Protein AF-V5FUT5-F1 (afdb_monomer)

Secondary structure (DSSP, 8-state):
-EEEEE-SS-EEEEEPPPP--PPPHHHHHTEEEEEEET--HHHIIIIIHHHHHHHHHHHTTS-GGGEEEEEEEE-TTSSS-EEEEEEEEB-SS-SS--B--HHHHHHHHHHTHHHHHHHH--EEP-

Foldseek 3Di:
DKDWDDPPPDIDIDDDDDDDDDDDPQFVQQKDKWKWFQDDPVVCVPPLVVLLLVLLCVLDVADSVQKDWDDWDFDPVDPTGIIIIMIWGFDPVDPDRHTHHNVVSVVSCVVCQVSSCVRRVTHTDD

Solvent-accessible surface area (backbone atoms only — not comparable to full-atom values): 7373 Å² total; per-residue (Å²): 89,83,46,74,51,65,86,87,86,53,77,49,77,46,82,48,84,86,86,86,80,89,84,49,70,69,50,64,70,20,31,47,74,47,42,28,52,81,36,51,71,66,57,39,69,55,73,34,45,60,34,41,42,53,31,48,30,71,67,43,95,34,62,56,90,38,53,46,75,82,44,79,44,73,46,83,92,48,97,56,51,30,26,38,39,30,34,28,39,45,47,76,93,47,98,57,101,44,58,44,49,38,68,60,53,51,51,44,50,63,77,39,43,69,57,35,26,70,55,28,73,44,46,73,60,134

Nearest PDB structures (foldseek):
  8tdk-assembly1_A  TM=4.596E-01  e=2.014E+00  Arabidopsis thaliana
  3bgu-assembly1_A  TM=3.487E-01  e=1.680E+00  Thermobifida fusca YX
  8tdj-assembly1_B  TM=4.318E-01  e=4.158E+00  Arabidopsis thaliana
  4v4r-assembly1_AY  TM=3.491E-01  e=1.489E+00  Thermus thermophilus HB8
  7n5d-assembly1_B  TM=4.160E-01  e=5.295E+00  Dionaea muscipula

Structure (mmCIF, N/CA/C/O backbone):
data_AF-V5FUT5-F1
#
_entry.id   AF-V5FUT5-F1
#
loop_
_atom_site.group_PDB
_atom_site.id
_atom_site.type_symbol
_atom_site.label_atom_id
_atom_site.label_alt_id
_atom_site.label_comp_id
_atom_site.label_asym_id
_atom_site.label_entity_id
_atom_site.label_seq_id
_atom_site.pdbx_PDB_ins_code
_atom_site.Cartn_x
_atom_site.Cartn_y
_atom_site.Cartn_z
_atom_site.occupancy
_atom_site.B_iso_or_equiv
_atom_site.auth_seq_id
_atom_site.auth_comp_id
_atom_site.auth_asym_id
_atom_site.auth_atom_id
_atom_site.pdbx_PDB_model_num
ATOM 1 N N . MET A 1 1 ? -1.191 -17.241 13.583 1.00 83.25 1 MET A N 1
ATOM 2 C CA . MET A 1 1 ? -1.340 -16.852 15.003 1.00 83.25 1 MET A CA 1
ATOM 3 C C . MET A 1 1 ? -2.829 -16.869 15.308 1.00 83.25 1 MET A C 1
ATOM 5 O O . MET A 1 1 ? -3.571 -16.310 14.516 1.00 83.25 1 MET A O 1
ATOM 9 N N . GLU A 1 2 ? -3.284 -17.582 16.337 1.00 89.38 2 GLU A N 1
ATOM 10 C CA . GLU A 1 2 ? -4.711 -17.609 16.708 1.00 89.38 2 GLU A CA 1
ATOM 11 C C . GLU A 1 2 ? -4.995 -16.434 17.647 1.00 89.38 2 GLU A C 1
ATOM 13 O O . GLU A 1 2 ? -4.267 -16.234 18.618 1.00 89.38 2 GLU A O 1
ATOM 18 N N . VAL A 1 3 ? -6.008 -15.635 17.324 1.00 90.25 3 VAL A N 1
ATOM 19 C CA . VAL A 1 3 ? -6.496 -14.540 18.165 1.00 90.25 3 VAL A CA 1
ATOM 20 C C . VAL A 1 3 ? -7.899 -14.921 18.607 1.00 90.25 3 VAL A C 1
ATOM 22 O O . VAL A 1 3 ? -8.719 -15.288 17.766 1.00 90.25 3 VAL A O 1
ATOM 25 N N . SER A 1 4 ? -8.183 -14.848 19.905 1.00 91.44 4 SER A N 1
ATOM 26 C CA . SER A 1 4 ? -9.520 -15.100 20.429 1.00 91.44 4 SER A CA 1
ATOM 27 C C . SER A 1 4 ? -10.045 -13.912 21.221 1.00 91.44 4 SER A C 1
ATOM 29 O O . SER A 1 4 ? -9.293 -13.182 21.869 1.00 91.44 4 SER A O 1
ATOM 31 N N . VAL A 1 5 ? -11.349 -13.685 21.102 1.00 92.31 5 VAL A N 1
ATOM 32 C CA . VAL A 1 5 ? -12.086 -12.652 21.829 1.00 92.31 5 VAL A CA 1
ATOM 33 C C . VAL A 1 5 ? -13.200 -13.348 22.597 1.00 92.31 5 VAL A C 1
ATOM 35 O O . VAL A 1 5 ? -13.934 -14.151 22.021 1.00 92.31 5 VAL A O 1
ATOM 38 N N . SER A 1 6 ? -13.326 -13.044 23.888 1.00 92.88 6 SER A N 1
ATOM 39 C CA . SER A 1 6 ? -14.381 -13.581 24.745 1.00 92.88 6 SER A CA 1
ATOM 40 C C . SER A 1 6 ? -15.095 -12.472 25.508 1.00 92.88 6 SER A C 1
ATOM 42 O O . SER A 1 6 ? -14.467 -11.511 25.950 1.00 92.88 6 SER A O 1
ATOM 44 N N . ASP A 1 7 ? -16.407 -12.626 25.672 1.00 93.00 7 ASP A N 1
ATOM 45 C CA . ASP A 1 7 ? -17.257 -11.801 26.540 1.00 93.00 7 ASP A CA 1
ATOM 46 C C . ASP A 1 7 ? -17.503 -12.455 27.919 1.00 93.00 7 ASP A C 1
ATOM 48 O O . ASP A 1 7 ? -18.287 -11.948 28.719 1.00 93.00 7 ASP A O 1
ATOM 52 N N . GLY A 1 8 ? -16.836 -13.582 28.202 1.00 90.44 8 GLY A N 1
ATOM 53 C CA . GLY A 1 8 ? -16.979 -14.376 29.424 1.00 90.44 8 GLY A CA 1
ATOM 54 C C . GLY A 1 8 ? -17.963 -15.550 29.323 1.00 90.44 8 GLY A C 1
ATOM 55 O O . GLY A 1 8 ? -17.883 -16.455 30.152 1.00 90.44 8 GLY A O 1
ATOM 56 N N . GLY A 1 9 ? -18.846 -15.582 28.317 1.00 93.19 9 GLY A N 1
ATOM 57 C CA . GLY A 1 9 ? -19.748 -16.715 28.047 1.00 93.19 9 GLY A CA 1
ATOM 58 C C . GLY A 1 9 ? -19.522 -17.368 26.682 1.00 93.19 9 GLY A C 1
ATOM 59 O O . GLY A 1 9 ? -19.701 -18.575 26.532 1.00 93.19 9 GLY A O 1
ATOM 60 N N . ASN A 1 10 ? -19.086 -16.580 25.703 1.00 92.38 10 ASN A N 1
ATOM 61 C CA . ASN A 1 10 ? -18.787 -16.998 24.342 1.00 92.38 10 ASN A CA 1
ATOM 62 C C . ASN A 1 10 ? -17.325 -16.677 24.015 1.00 92.38 10 ASN A C 1
ATOM 64 O O . ASN A 1 10 ? -16.758 -15.701 24.512 1.00 92.38 10 ASN A O 1
ATOM 68 N N . GLU A 1 11 ? -16.707 -17.489 23.160 1.00 93.75 11 GLU A N 1
ATOM 69 C CA . GLU A 1 11 ? -15.366 -17.249 22.625 1.00 93.75 11 GLU A CA 1
ATOM 70 C C . GLU A 1 11 ? -15.410 -17.354 21.098 1.00 93.75 11 GLU A C 1
ATOM 72 O O . GLU A 1 11 ? -15.889 -18.345 20.544 1.00 93.75 11 GLU A O 1
ATOM 77 N N . VAL A 1 12 ? -14.902 -16.329 20.414 1.00 93.56 12 VAL A N 1
ATOM 78 C CA . VAL A 1 12 ? -14.750 -16.308 18.957 1.00 93.56 12 VAL A CA 1
ATOM 79 C C . VAL A 1 12 ? -13.268 -16.291 18.627 1.00 93.56 12 VAL A C 1
ATOM 81 O O . VAL A 1 12 ? -12.519 -15.457 19.135 1.00 93.56 12 VAL A O 1
ATOM 84 N N . LYS A 1 13 ? -12.850 -17.211 17.758 1.00 92.50 13 LYS A N 1
ATOM 85 C CA . LYS A 1 13 ? -11.460 -17.376 17.327 1.00 92.50 13 LYS A CA 1
ATOM 86 C C . LYS A 1 13 ? -11.289 -16.934 15.879 1.00 92.50 13 LYS A C 1
ATOM 88 O O . LYS A 1 13 ? -12.143 -17.204 15.037 1.00 92.50 13 LYS A O 1
ATOM 93 N N . ALA A 1 14 ? -10.164 -16.297 15.586 1.00 88.56 14 ALA A N 1
ATOM 94 C CA . ALA A 1 14 ? -9.758 -15.895 14.249 1.00 88.56 14 ALA A CA 1
ATOM 95 C C . ALA A 1 14 ? -8.286 -16.249 14.011 1.00 88.56 14 ALA A C 1
ATOM 97 O O . ALA A 1 14 ? -7.450 -16.199 14.916 1.00 88.56 14 ALA A O 1
ATOM 98 N N . ILE A 1 15 ? -7.953 -16.594 12.768 1.00 89.12 15 ILE A N 1
ATOM 99 C CA . ILE A 1 15 ? -6.569 -16.836 12.362 1.00 89.12 15 ILE A CA 1
ATOM 100 C C . ILE A 1 15 ? -5.994 -15.527 11.824 1.00 89.12 15 ILE A C 1
ATOM 102 O O . ILE A 1 15 ? -6.468 -14.989 10.827 1.00 89.12 15 ILE A O 1
ATOM 106 N N . MET A 1 16 ? -4.939 -15.039 12.469 1.00 83.69 16 MET A N 1
ATOM 107 C CA . MET A 1 16 ? -4.133 -13.916 12.008 1.00 83.69 16 MET A CA 1
ATOM 108 C C . MET A 1 16 ? -2.921 -14.425 11.222 1.00 83.69 16 MET A C 1
ATOM 110 O O . MET A 1 16 ? -2.117 -15.228 11.724 1.00 83.69 16 MET A O 1
ATOM 114 N N . GLN A 1 17 ? -2.768 -13.908 10.005 1.00 84.12 17 GLN A N 1
ATOM 115 C CA . GLN A 1 17 ? -1.573 -14.061 9.186 1.00 84.12 17 GLN A CA 1
ATOM 116 C C . GLN A 1 17 ? -0.720 -12.796 9.304 1.00 84.12 17 GLN A C 1
ATOM 118 O O . GLN A 1 17 ? -1.193 -11.697 9.030 1.00 84.12 17 GLN A O 1
ATOM 123 N N . LEU A 1 18 ? 0.536 -12.956 9.724 1.00 83.12 18 LEU A N 1
ATOM 124 C CA . LEU A 1 18 ? 1.508 -11.869 9.764 1.00 83.12 18 LEU A CA 1
ATOM 125 C C . LEU A 1 18 ? 2.408 -11.969 8.533 1.00 83.12 18 LEU A C 1
ATOM 127 O O . LEU A 1 18 ? 3.134 -12.950 8.380 1.00 83.12 18 LEU A O 1
ATOM 131 N N . SER A 1 19 ? 2.373 -10.949 7.681 1.00 80.69 19 SER A N 1
ATOM 132 C CA . SER A 1 19 ? 3.273 -10.821 6.535 1.00 80.69 19 SER A CA 1
ATOM 133 C C . SER A 1 19 ? 4.373 -9.824 6.879 1.00 80.69 19 SER A C 1
ATOM 135 O O . SER A 1 19 ? 4.089 -8.656 7.128 1.00 80.69 19 SER A O 1
ATOM 137 N N . VAL A 1 20 ? 5.627 -10.280 6.898 1.00 85.44 20 VAL A N 1
ATOM 138 C CA . VAL A 1 20 ? 6.800 -9.430 7.145 1.00 85.44 20 VAL A CA 1
ATOM 139 C C . VAL A 1 20 ? 7.610 -9.340 5.860 1.00 85.44 20 VAL A C 1
ATOM 141 O O . VAL A 1 20 ? 7.947 -10.361 5.263 1.00 85.44 20 VAL A O 1
ATOM 144 N N . ARG A 1 21 ? 7.930 -8.118 5.434 1.00 83.69 21 ARG A N 1
ATOM 145 C CA . ARG A 1 21 ? 8.784 -7.856 4.274 1.00 83.69 21 ARG A CA 1
ATOM 146 C C . ARG A 1 21 ? 9.819 -6.802 4.642 1.00 83.69 21 ARG A C 1
ATOM 148 O O . ARG A 1 21 ? 9.492 -5.818 5.299 1.00 83.69 21 ARG A O 1
ATOM 155 N N . LEU A 1 22 ? 11.058 -7.015 4.207 1.00 88.44 22 LEU A N 1
ATOM 156 C CA . LEU A 1 22 ? 12.107 -6.010 4.319 1.00 88.44 22 LEU A CA 1
ATOM 157 C C . LEU A 1 22 ? 11.800 -4.856 3.358 1.00 88.44 22 LEU A C 1
ATOM 159 O O . LEU A 1 22 ? 11.593 -5.079 2.165 1.00 88.44 22 LEU A O 1
ATOM 163 N N . ILE A 1 23 ? 11.782 -3.635 3.884 1.00 88.75 23 ILE A N 1
ATOM 164 C CA . ILE A 1 23 ? 11.671 -2.422 3.078 1.00 88.75 23 ILE A CA 1
ATOM 165 C C . ILE A 1 23 ? 13.081 -2.021 2.641 1.00 88.75 23 ILE A C 1
ATOM 167 O O . ILE A 1 23 ? 13.942 -1.765 3.476 1.00 88.75 23 ILE A O 1
ATOM 171 N N . THR A 1 24 ? 13.320 -2.018 1.332 1.00 90.75 24 THR A N 1
ATOM 172 C CA . THR A 1 24 ? 14.610 -1.658 0.723 1.00 90.75 24 THR A CA 1
ATOM 173 C C . THR A 1 24 ? 14.664 -0.171 0.377 1.00 90.75 24 THR A C 1
ATOM 175 O O . THR A 1 24 ? 13.629 0.414 0.057 1.00 90.75 24 THR A O 1
ATOM 178 N N . ASP A 1 25 ? 15.857 0.417 0.300 1.00 91.06 25 ASP A N 1
ATOM 179 C CA . ASP A 1 25 ? 16.028 1.827 -0.092 1.00 91.06 25 ASP A CA 1
ATOM 18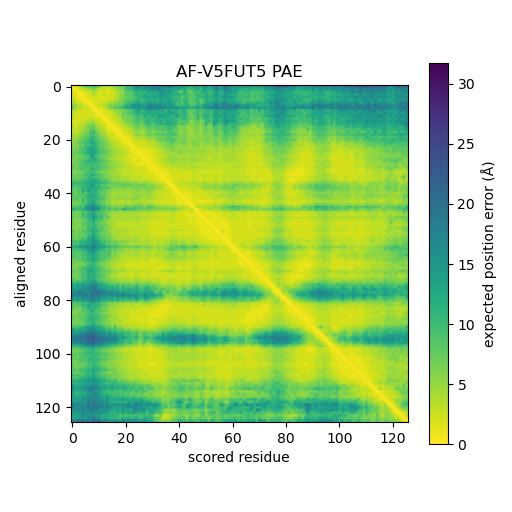0 C C . ASP A 1 25 ? 15.422 2.143 -1.467 1.00 91.06 25 ASP A C 1
ATOM 182 O O . ASP A 1 25 ? 14.778 3.173 -1.642 1.00 91.06 25 ASP A O 1
ATOM 186 N N . G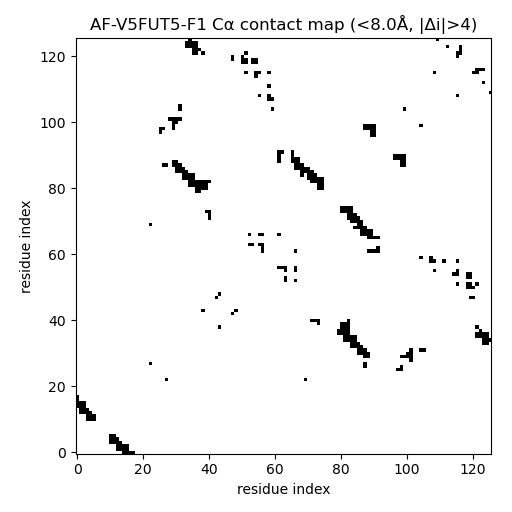LU A 1 26 ? 15.541 1.225 -2.432 1.00 90.62 26 GLU A N 1
ATOM 187 C CA . GLU A 1 26 ? 14.944 1.381 -3.765 1.00 90.62 26 GLU A CA 1
ATOM 188 C C . GLU A 1 26 ? 13.409 1.469 -3.710 1.00 90.62 26 GLU A C 1
ATOM 190 O O . GLU A 1 26 ? 12.798 2.213 -4.474 1.00 90.62 26 GLU A O 1
ATOM 195 N N . MET A 1 27 ? 12.785 0.756 -2.769 1.00 90.88 27 MET A N 1
ATOM 196 C CA . MET A 1 27 ? 11.337 0.788 -2.556 1.00 90.88 27 MET A CA 1
ATOM 197 C C . MET A 1 27 ? 10.906 2.148 -2.001 1.00 90.88 27 MET A C 1
ATOM 199 O O . MET A 1 27 ? 9.926 2.722 -2.472 1.00 90.88 27 MET A O 1
ATOM 203 N N . LEU A 1 28 ? 11.650 2.671 -1.021 1.00 91.62 28 LEU A N 1
ATOM 204 C CA . LEU A 1 28 ? 11.392 3.983 -0.424 1.00 91.62 28 LEU A CA 1
ATOM 205 C C . LEU A 1 28 ? 11.609 5.108 -1.438 1.00 91.62 28 LEU A C 1
ATOM 207 O O . LEU A 1 28 ? 10.789 6.022 -1.525 1.00 91.62 28 LEU A O 1
ATOM 211 N N . P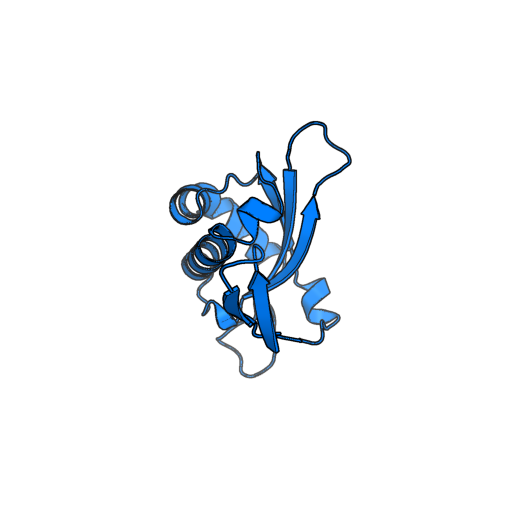HE A 1 29 ? 12.672 5.018 -2.238 1.00 93.12 29 PHE A 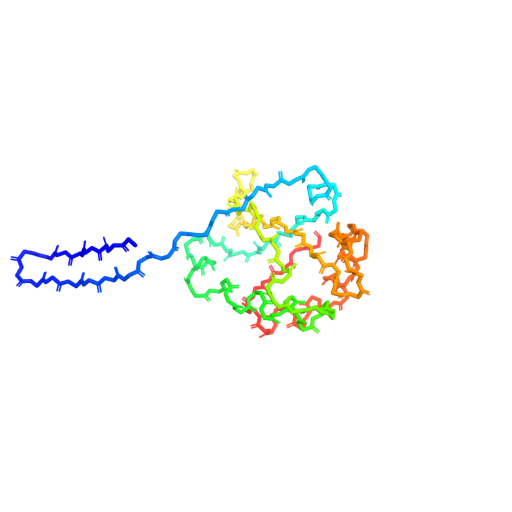N 1
ATOM 212 C CA . PHE A 1 29 ? 12.987 6.005 -3.268 1.00 93.12 29 PHE A CA 1
ATOM 213 C C . PHE A 1 29 ? 11.927 6.052 -4.376 1.00 93.12 29 PHE A C 1
ATOM 215 O O . PHE A 1 29 ? 11.609 7.123 -4.888 1.00 93.12 29 PHE A O 1
ATOM 222 N N . ASN A 1 30 ? 11.341 4.900 -4.710 1.00 93.56 30 ASN A N 1
ATOM 223 C CA . ASN A 1 30 ? 10.307 4.758 -5.733 1.00 93.56 30 ASN A CA 1
ATOM 224 C C . ASN A 1 30 ? 8.884 4.710 -5.153 1.00 93.56 30 ASN A C 1
ATOM 226 O O . ASN A 1 30 ? 8.004 4.014 -5.666 1.00 93.56 30 ASN A O 1
ATOM 230 N N . SER A 1 31 ? 8.656 5.437 -4.060 1.00 94.50 31 SER A N 1
ATOM 231 C CA . SER A 1 31 ? 7.358 5.501 -3.398 1.00 94.50 31 SER A CA 1
ATOM 232 C C . SER A 1 31 ? 6.679 6.855 -3.564 1.00 94.50 31 SER A C 1
ATOM 234 O O . SER A 1 31 ? 7.320 7.874 -3.826 1.00 94.50 31 SER A O 1
ATOM 236 N N . ILE A 1 32 ? 5.359 6.859 -3.394 1.00 94.75 32 ILE A N 1
ATOM 237 C CA . ILE A 1 32 ? 4.560 8.080 -3.295 1.00 94.75 32 ILE A CA 1
ATOM 238 C C . ILE A 1 32 ? 3.670 8.020 -2.061 1.00 94.75 32 ILE A C 1
ATOM 240 O O . ILE A 1 32 ? 3.292 6.939 -1.609 1.00 94.75 32 ILE A O 1
ATOM 244 N N . THR A 1 33 ? 3.297 9.192 -1.553 1.00 93.62 33 THR A N 1
ATOM 245 C CA . THR A 1 33 ? 2.316 9.335 -0.476 1.00 93.62 33 THR A CA 1
ATOM 246 C C . THR A 1 33 ? 1.051 9.959 -1.032 1.00 93.62 33 THR A C 1
ATOM 248 O O . THR A 1 33 ? 1.088 11.037 -1.624 1.00 93.62 33 THR A O 1
ATOM 251 N N . VAL A 1 34 ? -0.075 9.287 -0.823 1.00 92.19 34 VAL A N 1
ATOM 252 C CA . VAL A 1 34 ? -1.398 9.766 -1.216 1.00 92.19 34 VAL A CA 1
ATOM 253 C C . VAL A 1 34 ? -2.166 10.190 0.025 1.00 92.19 34 VAL A C 1
ATOM 255 O O . VAL A 1 34 ? -2.169 9.488 1.036 1.00 92.19 34 VAL A O 1
ATOM 258 N N . ARG A 1 35 ? -2.825 11.346 -0.063 1.00 91.38 35 ARG A N 1
ATOM 259 C CA . ARG A 1 35 ? -3.630 11.915 1.019 1.00 91.38 35 ARG A CA 1
ATOM 260 C C . ARG A 1 35 ? -5.099 11.583 0.789 1.00 91.38 35 ARG A C 1
ATOM 262 O O . ARG A 1 35 ? -5.671 11.970 -0.231 1.00 91.38 35 ARG A O 1
ATOM 269 N N . LEU A 1 36 ? -5.706 10.875 1.729 1.00 89.81 36 LEU A N 1
ATOM 270 C CA . LEU A 1 36 ? -7.094 10.428 1.674 1.00 89.81 36 LEU A CA 1
ATOM 271 C C . LEU A 1 36 ? -7.949 11.329 2.571 1.00 89.81 36 LEU A C 1
ATOM 273 O O . LEU A 1 36 ? -7.667 11.472 3.758 1.00 89.81 36 LEU A O 1
ATOM 277 N N . ASN A 1 37 ? -8.981 11.950 2.009 1.00 88.19 37 ASN A N 1
ATOM 278 C CA . ASN A 1 37 ? -9.873 12.864 2.713 1.00 88.19 37 ASN A CA 1
ATOM 279 C C . ASN A 1 37 ? -10.946 12.117 3.514 1.00 88.19 37 ASN A C 1
ATOM 281 O O . ASN A 1 37 ? -11.468 11.098 3.066 1.00 88.19 37 ASN A O 1
ATOM 285 N N . GLN A 1 38 ? -11.317 12.685 4.663 1.00 85.50 38 GLN A N 1
ATOM 286 C CA . GLN A 1 38 ? -12.327 12.167 5.592 1.00 85.50 38 GLN A CA 1
ATOM 287 C C . GLN A 1 38 ? -12.129 10.691 5.974 1.00 85.50 38 GLN A C 1
ATOM 289 O O . GLN A 1 38 ? -13.097 9.960 6.172 1.00 85.50 38 GLN A O 1
ATOM 294 N N . MET A 1 39 ? -10.874 10.261 6.107 1.00 88.19 39 MET A N 1
ATOM 295 C CA . MET A 1 39 ? -10.514 8.863 6.343 1.00 88.19 39 MET A CA 1
ATOM 296 C C . MET A 1 39 ? -9.831 8.688 7.703 1.00 88.19 39 MET A C 1
ATOM 298 O O . MET A 1 39 ? -9.083 9.565 8.130 1.00 88.19 39 MET A O 1
ATOM 302 N N . THR A 1 40 ? -10.082 7.560 8.376 1.00 86.50 40 THR A N 1
ATOM 303 C CA . THR A 1 40 ? -9.330 7.133 9.572 1.00 86.50 40 THR A CA 1
ATOM 304 C C . THR A 1 40 ? -8.588 5.833 9.295 1.00 86.50 40 THR A C 1
ATOM 306 O O . THR A 1 40 ? -8.980 5.067 8.408 1.00 86.50 40 THR A O 1
ATOM 309 N N . LYS A 1 41 ? -7.533 5.560 10.069 1.00 89.12 41 LYS A N 1
ATOM 310 C CA . LYS A 1 41 ? -6.770 4.305 9.979 1.00 89.12 41 LYS A CA 1
ATOM 311 C C . LYS A 1 41 ? -7.649 3.063 10.082 1.00 89.12 41 LYS A C 1
ATOM 313 O O . LYS A 1 41 ? -7.481 2.138 9.295 1.00 89.12 41 LYS A O 1
ATOM 318 N N . GLU A 1 42 ? -8.584 3.039 11.022 1.00 87.38 42 GLU A N 1
ATOM 319 C CA . GLU A 1 42 ? -9.402 1.859 11.317 1.00 87.38 42 GLU A CA 1
ATOM 320 C C . GLU A 1 42 ? -10.348 1.546 10.155 1.00 87.38 42 GLU A C 1
ATOM 322 O O . GLU A 1 42 ? -10.386 0.410 9.685 1.00 87.38 42 GLU A O 1
ATOM 327 N N . ALA A 1 43 ? -11.047 2.568 9.647 1.00 86.94 43 ALA A N 1
ATOM 328 C CA . ALA A 1 43 ? -11.951 2.431 8.506 1.00 86.94 43 ALA A CA 1
ATOM 329 C C . ALA A 1 43 ? -11.197 2.079 7.215 1.00 86.94 43 ALA A C 1
ATOM 331 O O . ALA A 1 43 ? -11.701 1.326 6.378 1.00 86.94 43 ALA A O 1
ATOM 332 N N . PHE A 1 44 ? -9.977 2.605 7.058 1.00 90.75 44 PHE A N 1
ATOM 333 C CA . PHE A 1 44 ? -9.132 2.274 5.921 1.00 90.75 44 PHE A CA 1
ATOM 334 C C . PHE A 1 44 ? -8.653 0.821 5.975 1.00 90.75 44 PHE A C 1
ATOM 336 O O . PHE A 1 44 ? -8.810 0.091 5.001 1.00 90.75 44 PHE A O 1
ATOM 343 N N . LEU A 1 45 ? -8.099 0.377 7.106 1.00 89.38 45 LEU A N 1
ATOM 344 C CA . LEU A 1 45 ? -7.526 -0.966 7.246 1.00 89.38 45 LEU A CA 1
ATOM 345 C C . LEU A 1 45 ? -8.567 -2.080 7.100 1.00 89.38 45 LEU A C 1
ATOM 347 O O . LEU A 1 45 ? -8.239 -3.149 6.587 1.00 89.38 45 LEU A O 1
ATOM 351 N N . SER A 1 46 ? -9.813 -1.841 7.512 1.00 84.56 46 SER A N 1
ATOM 352 C CA . SER A 1 46 ? -10.911 -2.782 7.306 1.00 84.56 46 SER A CA 1
ATOM 353 C C . SER A 1 46 ? -12.230 -2.026 7.118 1.00 84.56 46 SER A C 1
ATOM 355 O O . SER A 1 46 ? -12.647 -1.330 8.046 1.00 84.56 46 SER A O 1
ATOM 357 N N . PRO A 1 47 ? -12.917 -2.136 5.958 1.00 83.56 47 PRO A N 1
ATOM 358 C CA . PRO A 1 47 ? -12.689 -3.053 4.827 1.00 83.56 47 PRO A CA 1
ATOM 359 C C . PRO A 1 47 ? -11.966 -2.431 3.609 1.00 83.56 47 PRO A C 1
ATOM 361 O O . PRO A 1 47 ? -11.786 -3.104 2.593 1.00 83.56 47 PRO A O 1
ATOM 364 N N . LEU A 1 48 ? -11.600 -1.145 3.657 1.00 89.31 48 LEU A N 1
ATOM 365 C CA . LEU A 1 48 ? -11.272 -0.369 2.449 1.00 89.31 48 LEU A CA 1
ATOM 366 C C . LEU A 1 48 ? -9.907 -0.674 1.826 1.00 89.31 48 LEU A C 1
ATOM 368 O O . LEU A 1 48 ? -9.719 -0.431 0.635 1.00 89.31 48 LEU A O 1
ATOM 372 N N . LEU A 1 49 ? -8.978 -1.242 2.592 1.00 90.25 49 LEU A N 1
ATOM 373 C CA . LEU A 1 49 ? -7.633 -1.582 2.136 1.00 90.25 49 LEU A CA 1
ATOM 374 C C . LEU A 1 49 ? -7.665 -2.483 0.895 1.00 90.25 49 LEU A C 1
ATOM 376 O O . LEU A 1 49 ? -6.923 -2.245 -0.054 1.00 90.25 49 LEU A O 1
ATOM 380 N N . GLY A 1 50 ? -8.552 -3.483 0.882 1.00 89.06 50 GLY A N 1
ATOM 381 C CA . GLY A 1 50 ? -8.719 -4.383 -0.262 1.00 89.06 50 GLY A CA 1
ATOM 382 C C . GLY A 1 50 ? -9.183 -3.635 -1.512 1.00 89.06 50 GLY A C 1
ATOM 383 O O . GLY A 1 50 ? -8.530 -3.707 -2.549 1.00 89.06 50 GLY A O 1
ATOM 384 N N . PHE A 1 51 ? -10.241 -2.828 -1.387 1.00 89.81 51 PHE A N 1
ATOM 385 C CA . PHE A 1 51 ? -10.763 -2.025 -2.497 1.00 89.81 51 PHE A CA 1
ATOM 386 C C . PHE A 1 51 ? -9.759 -0.987 -3.006 1.00 89.81 51 PHE A C 1
ATOM 388 O O . PHE A 1 51 ? -9.717 -0.686 -4.199 1.00 89.81 51 PHE A O 1
ATOM 395 N N . PHE A 1 52 ? -8.934 -0.437 -2.115 1.00 90.75 52 PHE A N 1
ATOM 396 C CA . PHE A 1 52 ? -7.854 0.467 -2.487 1.00 90.75 52 PHE A CA 1
ATOM 397 C C . PHE A 1 52 ? -6.776 -0.250 -3.309 1.00 90.75 52 PHE A C 1
ATOM 399 O O . PHE A 1 52 ? -6.389 0.254 -4.363 1.00 90.75 52 PHE A O 1
ATOM 406 N N . LEU A 1 53 ? -6.343 -1.441 -2.885 1.0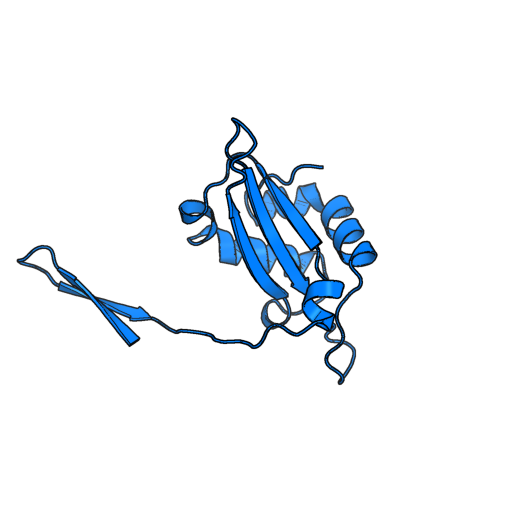0 91.81 53 LEU A N 1
ATOM 407 C CA . LEU A 1 53 ? -5.387 -2.262 -3.636 1.00 91.81 53 LEU A CA 1
ATOM 408 C C . LEU A 1 53 ? -5.939 -2.683 -5.004 1.00 91.81 53 LEU A C 1
ATOM 410 O O . LEU A 1 53 ? -5.233 -2.561 -6.004 1.00 91.81 53 LEU A O 1
ATOM 414 N N . ASP A 1 54 ? -7.200 -3.111 -5.067 1.00 90.19 54 ASP A N 1
ATOM 415 C CA . ASP A 1 54 ? -7.858 -3.478 -6.326 1.00 90.19 54 ASP A CA 1
ATOM 416 C C . ASP A 1 54 ? -7.996 -2.261 -7.260 1.00 90.19 54 ASP A C 1
ATOM 418 O O . ASP A 1 54 ? -7.750 -2.353 -8.465 1.00 90.19 54 ASP A O 1
ATOM 422 N N . GLY A 1 55 ? -8.322 -1.089 -6.704 1.00 89.50 55 GLY A N 1
ATOM 423 C CA . GLY A 1 55 ? -8.360 0.173 -7.439 1.00 89.50 55 GLY A CA 1
ATOM 424 C C . GLY A 1 55 ? -6.994 0.572 -8.002 1.00 89.50 55 GLY A C 1
ATOM 425 O O . GLY A 1 55 ? -6.912 0.984 -9.159 1.00 89.50 55 GLY A O 1
ATOM 426 N N . LEU A 1 56 ? -5.919 0.413 -7.222 1.00 91.38 56 LEU A N 1
ATOM 427 C CA . LEU A 1 56 ? -4.549 0.659 -7.679 1.00 91.38 56 LEU A CA 1
ATOM 428 C C . LEU A 1 56 ? -4.117 -0.328 -8.777 1.00 91.38 56 LEU A C 1
ATOM 430 O O . LEU A 1 56 ? -3.554 0.098 -9.785 1.00 91.38 56 LEU A O 1
ATOM 434 N N . ALA A 1 57 ? -4.430 -1.616 -8.629 1.00 91.31 57 ALA A N 1
ATOM 435 C CA . ALA A 1 57 ? -4.136 -2.643 -9.633 1.00 91.31 57 ALA A CA 1
ATOM 436 C C . ALA A 1 57 ? -4.909 -2.432 -10.952 1.00 91.31 57 ALA A C 1
ATOM 438 O O . ALA A 1 57 ? -4.455 -2.841 -12.018 1.00 91.31 57 ALA A O 1
ATOM 439 N N . ALA A 1 58 ? -6.065 -1.762 -10.907 1.00 88.81 58 ALA A N 1
ATOM 440 C CA . ALA A 1 58 ? -6.814 -1.399 -12.109 1.00 88.81 58 ALA A CA 1
ATOM 441 C C . ALA A 1 58 ? -6.190 -0.218 -12.879 1.00 88.81 58 ALA A C 1
ATOM 443 O O . ALA A 1 58 ? -6.332 -0.139 -14.099 1.00 88.81 58 ALA A O 1
ATOM 444 N N . ILE A 1 59 ? -5.520 0.714 -12.189 1.00 89.00 59 ILE A N 1
ATOM 445 C CA . ILE A 1 59 ? -4.950 1.926 -12.811 1.00 89.00 59 ILE A CA 1
ATOM 446 C C . ILE A 1 59 ? -3.481 1.763 -13.212 1.00 89.00 59 ILE A C 1
ATOM 448 O O . ILE A 1 59 ? -3.018 2.400 -14.165 1.00 89.00 59 ILE A O 1
ATOM 452 N N . ILE A 1 60 ? -2.745 0.924 -12.485 1.00 89.25 60 ILE A N 1
ATOM 453 C CA . ILE A 1 60 ? -1.353 0.578 -12.746 1.00 89.25 60 ILE A CA 1
ATOM 454 C C . ILE A 1 60 ? -1.369 -0.886 -13.177 1.00 89.25 60 ILE A C 1
ATOM 456 O O . ILE A 1 60 ? -1.816 -1.711 -12.387 1.00 89.25 60 ILE A O 1
ATOM 460 N N . PRO A 1 61 ? -0.903 -1.222 -14.394 1.00 83.56 61 PRO A N 1
ATOM 461 C CA . PRO A 1 61 ? -1.002 -2.568 -14.955 1.00 83.56 61 PRO A CA 1
ATOM 462 C C . PRO A 1 61 ? -0.065 -3.534 -14.217 1.00 83.56 61 PRO A C 1
ATOM 464 O O . PRO A 1 61 ? 1.014 -3.879 -14.688 1.00 83.56 61 PRO A O 1
ATOM 467 N N . CYS A 1 62 ? -0.460 -3.937 -13.017 1.00 88.06 62 CYS A N 1
ATOM 468 C CA . CYS A 1 62 ? 0.304 -4.793 -12.133 1.00 88.06 62 CYS A CA 1
ATOM 469 C C . CYS A 1 62 ? -0.648 -5.638 -11.277 1.00 88.06 62 CYS A C 1
ATOM 471 O O . CYS A 1 62 ? -1.763 -5.208 -10.974 1.00 88.06 62 CYS A O 1
ATOM 473 N N . PRO A 1 63 ? -0.228 -6.847 -10.881 1.00 89.94 63 PRO A N 1
ATOM 474 C CA . PRO A 1 63 ? -0.985 -7.645 -9.928 1.00 89.94 63 PRO A CA 1
ATOM 475 C C . PRO A 1 63 ? -0.966 -6.967 -8.549 1.00 89.94 63 PRO A C 1
ATOM 477 O O . PRO A 1 63 ? 0.029 -6.342 -8.172 1.00 89.94 63 PRO A O 1
ATOM 480 N N . LYS A 1 64 ? -2.045 -7.101 -7.769 1.00 89.62 64 LYS A N 1
ATOM 481 C CA . LYS A 1 64 ? -2.160 -6.472 -6.437 1.00 89.62 64 LYS A CA 1
ATOM 482 C C . LYS A 1 64 ? -1.058 -6.917 -5.471 1.00 89.62 64 LYS A C 1
ATOM 484 O O . LYS A 1 64 ? -0.660 -6.159 -4.595 1.00 89.62 64 LYS A O 1
ATOM 489 N N . GLU A 1 65 ? -0.512 -8.115 -5.675 1.00 88.75 65 GLU A N 1
ATOM 490 C CA . GLU A 1 65 ? 0.604 -8.683 -4.914 1.00 88.75 6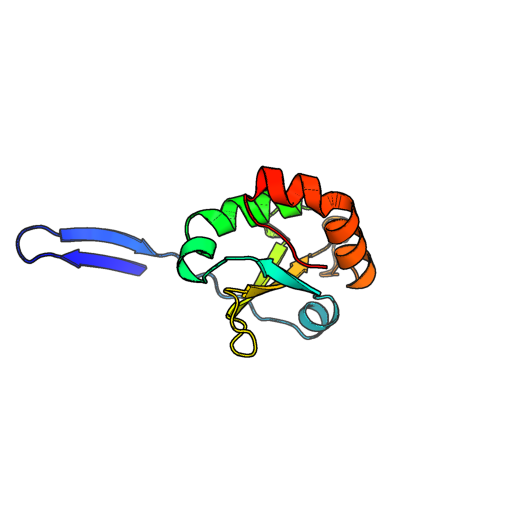5 GLU A CA 1
ATOM 491 C C . GLU A 1 65 ? 1.924 -7.914 -5.120 1.00 88.75 65 GLU A C 1
ATOM 493 O O . GLU A 1 65 ? 2.859 -8.066 -4.333 1.00 88.75 65 GLU A O 1
ATOM 498 N N . ASN A 1 66 ? 2.009 -7.082 -6.164 1.00 91.12 66 ASN A N 1
ATOM 499 C CA . ASN A 1 66 ? 3.153 -6.213 -6.438 1.00 91.12 66 ASN A CA 1
ATOM 500 C C . ASN A 1 66 ? 3.001 -4.801 -5.851 1.00 91.12 66 ASN A C 1
ATOM 502 O O . ASN A 1 66 ? 3.902 -3.978 -6.034 1.00 91.12 66 ASN A O 1
ATOM 506 N N . ILE A 1 67 ? 1.889 -4.502 -5.181 1.00 92.88 67 ILE A N 1
ATOM 507 C CA . ILE A 1 67 ? 1.644 -3.207 -4.547 1.00 92.88 67 ILE A CA 1
ATOM 508 C C . ILE A 1 67 ? 2.015 -3.321 -3.071 1.00 92.88 67 ILE A C 1
ATOM 510 O O . ILE A 1 67 ? 1.448 -4.124 -2.331 1.00 92.88 67 ILE A O 1
ATOM 514 N N . PHE A 1 68 ? 2.961 -2.496 -2.632 1.00 92.69 68 PHE A N 1
ATOM 515 C CA . PHE A 1 68 ? 3.473 -2.518 -1.266 1.00 92.69 68 PHE A CA 1
ATOM 516 C C . PHE A 1 68 ? 3.112 -1.228 -0.549 1.00 92.69 68 PHE A C 1
ATOM 518 O O . PHE A 1 68 ? 3.694 -0.178 -0.817 1.00 92.69 68 PHE A O 1
ATOM 525 N N . ILE A 1 69 ? 2.167 -1.325 0.385 1.00 92.81 69 ILE A N 1
ATOM 526 C CA . ILE A 1 69 ? 1.840 -0.257 1.331 1.00 92.81 69 ILE A CA 1
ATOM 527 C C . ILE A 1 69 ? 2.699 -0.469 2.575 1.00 92.81 69 ILE A C 1
ATOM 529 O O . ILE A 1 69 ? 2.631 -1.526 3.201 1.00 92.81 69 ILE A O 1
ATOM 533 N N . PHE A 1 70 ? 3.509 0.525 2.928 1.00 91.62 70 PHE A N 1
ATOM 534 C CA . PHE A 1 70 ? 4.447 0.427 4.053 1.00 91.62 70 PHE A CA 1
ATOM 535 C C . PHE A 1 70 ? 4.254 1.529 5.100 1.00 91.62 70 PHE A C 1
ATOM 537 O O . PHE A 1 70 ? 4.822 1.438 6.185 1.00 91.62 70 PHE A O 1
ATOM 544 N N . SER A 1 71 ? 3.444 2.553 4.810 1.00 92.38 71 SER A N 1
ATOM 545 C CA . SER A 1 71 ? 3.087 3.587 5.783 1.00 92.38 71 SER A CA 1
ATOM 546 C C . SER A 1 71 ? 1.620 3.975 5.654 1.00 92.38 71 SER A C 1
ATOM 548 O O . SER A 1 71 ? 1.131 4.223 4.553 1.00 92.38 71 SER A O 1
ATOM 550 N N . ILE A 1 72 ? 0.927 4.020 6.790 1.00 93.38 72 ILE A N 1
ATOM 551 C CA . ILE A 1 72 ? -0.455 4.483 6.927 1.00 93.38 72 ILE A CA 1
ATOM 552 C C . ILE A 1 72 ? -0.494 5.336 8.198 1.00 93.38 72 ILE A C 1
ATOM 554 O O . ILE A 1 72 ? -0.370 4.807 9.305 1.00 93.38 72 ILE A O 1
ATOM 558 N N . GLN A 1 73 ? -0.615 6.652 8.051 1.00 92.31 73 GLN A N 1
ATOM 559 C CA . GLN A 1 73 ? -0.507 7.602 9.162 1.00 92.31 73 GLN A CA 1
ATOM 560 C C . GLN A 1 73 ? -1.609 8.653 9.090 1.00 92.31 73 GLN A C 1
ATOM 562 O O . GLN A 1 73 ? -1.893 9.175 8.015 1.00 92.31 73 GLN A O 1
ATOM 567 N N . ASP A 1 74 ? -2.219 8.974 10.232 1.00 89.75 74 ASP A N 1
ATOM 568 C CA . ASP A 1 74 ? -3.120 10.126 10.307 1.00 89.75 74 ASP A CA 1
ATOM 569 C C . ASP A 1 74 ? -2.298 11.405 10.166 1.00 89.75 74 ASP A C 1
ATOM 571 O O . ASP A 1 74 ? -1.202 11.523 10.719 1.00 89.75 74 ASP A O 1
ATOM 575 N N . ASP A 1 75 ? -2.845 12.372 9.448 1.00 84.12 75 ASP A N 1
ATOM 576 C CA . ASP A 1 75 ? -2.286 13.709 9.370 1.00 84.12 75 ASP A CA 1
ATOM 577 C C . ASP A 1 75 ? -2.707 14.503 10.615 1.00 84.12 75 ASP A C 1
ATOM 579 O O . ASP A 1 75 ? -3.858 14.927 10.745 1.00 84.12 75 ASP A O 1
ATOM 583 N N . THR A 1 76 ? -1.791 14.652 11.572 1.00 80.69 76 THR A N 1
ATOM 584 C CA . THR A 1 76 ? -2.053 15.356 12.839 1.00 80.69 76 THR A CA 1
ATOM 585 C C . THR A 1 76 ? -1.958 16.874 12.720 1.00 80.69 76 THR A C 1
ATOM 587 O O . THR A 1 76 ? -2.362 17.581 13.644 1.00 80.69 76 THR A O 1
ATOM 590 N N . ASP A 1 77 ? -1.449 17.384 11.598 1.00 78.50 77 ASP A N 1
ATOM 591 C CA . ASP A 1 77 ? -1.168 18.810 11.403 1.00 78.50 77 ASP A CA 1
ATOM 592 C C . ASP A 1 77 ? -2.376 19.570 10.831 1.00 78.50 77 ASP A C 1
ATOM 594 O O . ASP A 1 77 ? -2.366 20.799 10.705 1.00 78.50 77 ASP A O 1
ATOM 598 N N . VAL A 1 78 ? -3.458 18.853 10.514 1.00 79.44 78 VAL A N 1
ATOM 599 C CA . VAL A 1 78 ? -4.701 19.409 9.977 1.00 79.44 78 VAL A CA 1
ATOM 600 C C . VAL A 1 78 ? -5.903 19.099 10.870 1.00 79.44 78 VAL A C 1
ATOM 602 O O . VAL A 1 78 ? -6.008 18.053 11.498 1.00 79.44 78 VAL A O 1
ATOM 605 N N . LYS A 1 79 ? -6.879 20.016 10.900 1.00 73.88 79 LYS A N 1
ATOM 606 C CA . LYS A 1 79 ? -8.151 19.807 11.626 1.00 73.88 79 LYS A CA 1
ATOM 607 C C . LYS A 1 79 ? -9.068 18.777 10.954 1.00 73.88 79 LYS A C 1
ATOM 609 O O . LYS A 1 79 ? -10.018 18.301 11.570 1.00 73.88 79 LYS A O 1
ATOM 614 N N . SER A 1 80 ? -8.824 18.487 9.679 1.00 79.12 80 SER A N 1
ATOM 615 C CA . SER A 1 80 ? -9.595 17.533 8.884 1.00 79.12 80 SER A CA 1
ATOM 616 C C . SER A 1 80 ? -9.058 16.119 9.085 1.00 79.12 80 SER A C 1
ATOM 618 O O . SER A 1 80 ? -7.858 15.931 9.225 1.00 79.12 80 SER A O 1
ATOM 620 N N . LYS A 1 81 ? -9.933 15.110 9.031 1.00 83.94 81 LYS A N 1
ATOM 621 C CA . LYS A 1 81 ? -9.519 13.699 9.065 1.00 83.94 81 LYS A CA 1
ATOM 622 C C . LYS A 1 81 ? -8.848 13.330 7.742 1.00 83.94 81 LYS A C 1
ATOM 624 O O . LYS A 1 81 ? -9.547 13.007 6.784 1.00 83.94 81 LYS A O 1
ATOM 629 N N . ILE A 1 82 ? -7.528 13.458 7.669 1.00 89.44 82 ILE A N 1
ATOM 630 C CA . ILE A 1 82 ? -6.740 13.088 6.492 1.00 89.44 82 ILE A CA 1
ATOM 631 C C . ILE A 1 82 ? -5.862 11.896 6.853 1.00 89.44 82 ILE A C 1
ATOM 633 O O . ILE A 1 82 ? -5.213 11.895 7.897 1.00 89.44 82 ILE A O 1
ATOM 637 N N . LEU A 1 83 ? -5.835 10.899 5.972 1.00 91.12 83 LEU A N 1
ATOM 638 C CA . LEU A 1 83 ? -4.982 9.727 6.108 1.00 91.12 83 LEU A CA 1
ATOM 639 C C . LEU A 1 83 ? -3.921 9.724 5.006 1.00 91.12 83 LEU A C 1
ATOM 641 O O . LEU A 1 83 ? -4.250 9.729 3.821 1.00 91.12 83 LEU A O 1
ATOM 645 N N . ASN A 1 84 ? -2.654 9.701 5.398 1.00 93.12 84 ASN A N 1
ATOM 646 C CA . ASN A 1 84 ? -1.511 9.610 4.502 1.00 93.12 84 ASN A CA 1
ATOM 647 C C . ASN A 1 84 ? -1.143 8.138 4.305 1.00 93.12 84 ASN A C 1
ATOM 649 O O . ASN A 1 84 ? -0.822 7.434 5.265 1.00 93.12 84 ASN A O 1
ATOM 653 N N . VAL A 1 85 ? -1.190 7.675 3.058 1.00 94.25 85 VAL A N 1
ATOM 654 C CA . VAL A 1 85 ? -0.858 6.295 2.686 1.00 94.25 85 VAL A CA 1
ATOM 655 C C . VAL A 1 85 ? 0.315 6.312 1.720 1.00 94.25 85 VAL A C 1
ATOM 657 O O . VAL A 1 85 ? 0.197 6.838 0.612 1.00 94.25 85 VAL A O 1
ATOM 660 N N . SER A 1 86 ? 1.439 5.73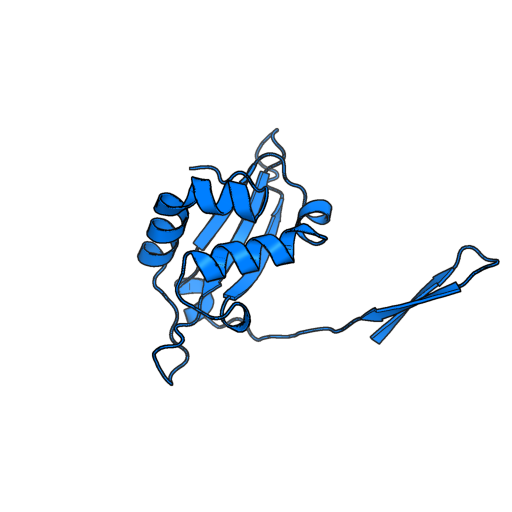2 2.136 1.00 94.94 86 SER A N 1
ATOM 661 C CA . SER A 1 86 ? 2.637 5.609 1.304 1.00 94.94 86 SER A CA 1
ATOM 662 C C . SER A 1 86 ? 2.756 4.209 0.731 1.00 94.94 86 SER A C 1
ATOM 664 O O . SER A 1 86 ? 2.682 3.211 1.460 1.00 94.94 86 SER A O 1
ATOM 666 N N . PHE A 1 87 ? 2.965 4.144 -0.580 1.00 94.88 87 PHE A N 1
ATOM 667 C CA . PHE A 1 87 ? 3.100 2.882 -1.283 1.00 94.88 87 PHE A CA 1
ATOM 668 C C . PHE A 1 87 ? 4.112 2.953 -2.422 1.00 94.88 87 PHE A C 1
ATOM 670 O O . PHE A 1 87 ? 4.455 4.021 -2.930 1.00 94.88 87 PHE A O 1
ATOM 677 N N . SER A 1 88 ? 4.569 1.776 -2.822 1.00 94.94 88 SER A N 1
ATOM 678 C CA . SER A 1 88 ? 5.402 1.545 -3.998 1.00 94.94 88 SER A CA 1
ATOM 679 C C . SER A 1 88 ? 4.815 0.389 -4.801 1.00 94.94 88 SER A C 1
ATOM 681 O O . SER A 1 88 ? 4.036 -0.416 -4.279 1.00 94.94 88 SER A O 1
ATOM 683 N N . VAL A 1 89 ? 5.176 0.301 -6.077 1.00 94.44 89 VAL A N 1
ATOM 684 C CA . VAL A 1 89 ? 4.677 -0.759 -6.952 1.00 94.44 89 VAL A CA 1
ATOM 685 C C . VAL A 1 89 ? 5.834 -1.384 -7.703 1.00 94.44 89 VAL A C 1
ATOM 687 O O . VAL A 1 89 ? 6.571 -0.691 -8.408 1.00 94.44 89 VAL A O 1
ATOM 690 N N . ARG A 1 90 ? 5.977 -2.702 -7.564 1.00 92.19 90 ARG A N 1
ATOM 691 C CA . ARG A 1 90 ? 6.964 -3.481 -8.308 1.00 92.19 90 ARG A CA 1
ATOM 692 C C . ARG A 1 90 ? 6.475 -3.740 -9.726 1.00 92.19 90 ARG A C 1
ATOM 694 O O . ARG A 1 90 ? 5.337 -4.162 -9.951 1.00 92.19 90 ARG A O 1
ATOM 701 N N . ARG A 1 91 ? 7.365 -3.534 -10.687 1.00 91.06 91 ARG A N 1
ATOM 702 C CA . ARG A 1 91 ? 7.091 -3.769 -12.102 1.00 91.06 91 ARG A CA 1
ATOM 703 C C . ARG A 1 91 ? 6.957 -5.276 -12.358 1.00 91.06 91 ARG A C 1
ATOM 705 O O . ARG A 1 91 ? 7.848 -6.025 -11.968 1.00 91.06 91 ARG A O 1
ATOM 712 N N . PRO A 1 92 ? 5.868 -5.745 -12.991 1.00 86.81 92 PRO A N 1
ATOM 713 C CA . PRO A 1 92 ? 5.732 -7.154 -13.358 1.00 86.81 92 PRO A CA 1
ATOM 714 C C . PRO A 1 92 ? 6.564 -7.526 -14.598 1.00 86.81 92 PRO A C 1
ATOM 716 O O . PRO A 1 92 ? 6.869 -8.698 -14.789 1.00 86.81 92 PRO A O 1
ATOM 719 N N . ASP A 1 93 ? 6.934 -6.541 -15.423 1.00 83.31 93 ASP A N 1
ATOM 720 C CA . ASP A 1 93 ? 7.532 -6.751 -16.752 1.00 83.31 93 ASP A CA 1
ATOM 721 C C . ASP A 1 93 ? 9.025 -7.113 -16.722 1.00 83.31 93 ASP A C 1
ATOM 723 O O . ASP A 1 93 ? 9.599 -7.483 -17.746 1.00 83.31 93 ASP A O 1
ATOM 727 N N . VAL A 1 94 ? 9.677 -6.964 -15.569 1.00 82.94 94 VAL A N 1
ATOM 728 C CA . VAL A 1 94 ? 11.120 -7.161 -15.408 1.00 82.94 94 VAL A CA 1
ATOM 729 C C . VAL A 1 94 ? 11.399 -8.238 -14.360 1.00 82.94 94 VAL A C 1
ATOM 731 O O . VAL A 1 94 ? 10.775 -8.244 -13.301 1.00 82.94 94 VAL A O 1
ATOM 734 N N . PRO A 1 95 ? 12.345 -9.160 -14.626 1.00 71.31 95 PRO A N 1
ATOM 735 C CA . PRO A 1 95 ? 12.673 -10.244 -13.699 1.00 71.31 95 PRO A CA 1
ATOM 736 C C . PRO A 1 95 ? 13.450 -9.766 -12.465 1.00 71.31 95 PRO A C 1
ATOM 738 O O . PRO A 1 95 ? 13.506 -10.472 -11.460 1.00 71.31 95 PRO A O 1
ATOM 741 N N . LYS A 1 96 ? 14.060 -8.576 -12.532 1.00 79.56 96 LYS A N 1
ATOM 742 C CA . LYS A 1 96 ? 14.705 -7.922 -11.392 1.00 79.56 96 LYS A CA 1
ATOM 743 C C . LYS A 1 96 ? 13.649 -7.194 -10.556 1.00 79.56 96 LYS A C 1
ATOM 745 O O . LYS A 1 96 ? 12.678 -6.684 -11.108 1.00 79.56 96 LYS A O 1
ATOM 750 N N . GLU A 1 97 ? 13.845 -7.129 -9.237 1.00 76.12 97 GLU A N 1
ATOM 751 C CA . GLU A 1 97 ? 13.031 -6.269 -8.371 1.00 76.12 97 GLU A CA 1
ATOM 752 C C . GLU A 1 97 ? 13.276 -4.798 -8.724 1.00 76.12 97 GLU A C 1
ATOM 754 O O . GLU A 1 97 ? 14.148 -4.157 -8.158 1.00 76.12 97 GLU A O 1
ATOM 759 N N . GLU A 1 98 ? 12.517 -4.290 -9.692 1.00 88.81 98 GLU A N 1
ATOM 760 C CA . GLU A 1 98 ? 12.456 -2.873 -10.037 1.00 88.81 98 GLU A CA 1
ATOM 761 C C . GLU A 1 98 ? 11.073 -2.317 -9.706 1.00 88.81 98 GLU A C 1
ATOM 763 O O . GLU A 1 98 ? 10.045 -2.995 -9.837 1.00 88.81 98 GLU A O 1
ATOM 768 N N . TYR A 1 99 ? 11.042 -1.044 -9.334 1.00 92.19 99 TYR A N 1
ATOM 769 C CA . TYR A 1 99 ? 9.826 -0.329 -8.968 1.00 92.19 99 TYR A CA 1
ATOM 770 C C . TYR A 1 99 ? 9.475 0.724 -10.022 1.00 92.19 99 TYR A C 1
ATOM 772 O O . TYR A 1 99 ? 10.339 1.228 -10.740 1.00 92.19 99 TYR A O 1
ATOM 780 N N . TYR A 1 100 ? 8.187 1.041 -10.153 1.00 93.56 100 TYR A N 1
ATOM 781 C CA . TYR A 1 100 ? 7.766 2.177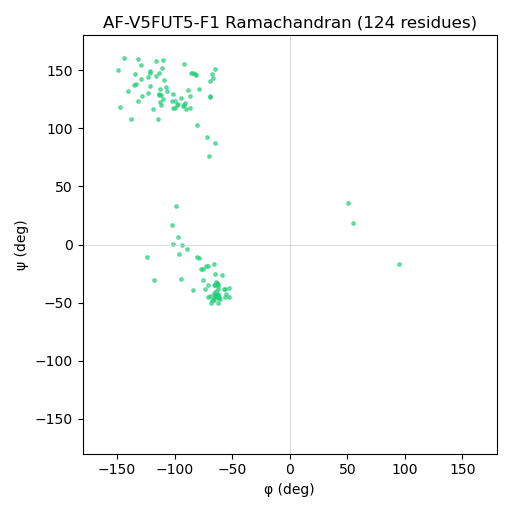 -10.973 1.00 93.56 100 TYR A CA 1
ATOM 782 C C . TYR A 1 100 ? 8.252 3.486 -10.351 1.00 93.56 100 TYR A C 1
ATOM 784 O O . TYR A 1 100 ? 8.226 3.637 -9.133 1.00 93.56 100 TYR A O 1
ATOM 792 N N . SER A 1 101 ? 8.651 4.447 -11.185 1.00 93.94 101 SER A N 1
ATOM 793 C CA . SER A 1 101 ? 9.125 5.738 -10.690 1.00 93.94 101 SER A CA 1
ATOM 794 C C . SER A 1 101 ? 8.012 6.517 -9.971 1.00 93.94 101 SER A C 1
ATOM 796 O O . SER A 1 101 ? 6.835 6.402 -10.343 1.00 93.94 101 SER A O 1
ATOM 798 N N . PRO A 1 102 ? 8.357 7.377 -8.993 1.00 94.31 102 PRO A N 1
ATOM 799 C CA . PRO A 1 102 ? 7.377 8.200 -8.288 1.00 94.31 102 PRO A CA 1
ATOM 800 C C . PRO A 1 102 ? 6.544 9.073 -9.231 1.00 94.31 102 PRO A C 1
ATOM 802 O O . PRO A 1 102 ? 5.337 9.204 -9.047 1.00 94.31 102 PRO A O 1
ATOM 805 N N . GLN A 1 103 ? 7.167 9.621 -10.281 1.00 93.00 103 GLN A N 1
ATOM 806 C CA . GLN A 1 103 ? 6.492 10.476 -11.260 1.00 93.00 103 GLN A CA 1
ATOM 807 C C . GLN A 1 103 ? 5.404 9.705 -12.013 1.00 93.00 103 GLN A C 1
ATOM 809 O O . GLN A 1 103 ? 4.284 10.193 -12.146 1.00 93.00 103 GLN A O 1
ATOM 814 N N . PHE A 1 104 ? 5.709 8.477 -12.447 1.00 92.62 104 PHE A N 1
ATOM 815 C CA . PHE A 1 104 ? 4.740 7.626 -13.134 1.00 92.62 104 PHE A CA 1
ATOM 816 C C . PHE A 1 104 ? 3.567 7.256 -12.219 1.00 92.62 104 PHE A C 1
ATOM 818 O O . PHE A 1 104 ? 2.409 7.331 -12.634 1.00 92.62 104 PHE A O 1
ATOM 825 N N . LEU A 1 105 ? 3.849 6.883 -10.966 1.00 92.62 105 LEU A N 1
ATOM 826 C CA . LEU A 1 105 ? 2.807 6.549 -9.991 1.00 92.62 105 LEU A CA 1
ATOM 827 C C . LEU A 1 105 ? 1.905 7.752 -9.705 1.00 92.62 105 LEU A C 1
ATOM 829 O O . LEU A 1 105 ? 0.680 7.622 -9.733 1.00 92.62 105 LEU A O 1
ATOM 833 N N . GLN A 1 106 ? 2.498 8.925 -9.482 1.00 91.69 106 GLN A N 1
ATOM 834 C CA . GLN A 1 106 ? 1.759 10.154 -9.212 1.00 91.69 106 GLN A CA 1
ATOM 835 C C . GLN A 1 106 ? 0.859 10.532 -10.391 1.00 91.69 106 GLN A C 1
ATOM 837 O O . GLN A 1 106 ? -0.320 10.826 -10.191 1.00 91.69 106 GLN A O 1
ATOM 842 N N . GLU A 1 107 ? 1.377 10.461 -11.618 1.00 91.00 107 GLU A N 1
ATOM 843 C CA . GLU A 1 107 ? 0.604 10.735 -12.828 1.00 91.00 107 GLU A CA 1
ATOM 844 C C . GLU A 1 107 ? -0.575 9.762 -12.969 1.00 91.00 107 GLU A C 1
ATOM 846 O O . GLU A 1 107 ? -1.713 10.188 -13.175 1.00 91.00 107 GLU A O 1
ATOM 851 N N . LYS A 1 108 ? -0.347 8.455 -12.784 1.00 90.19 108 LYS A N 1
ATOM 852 C CA . LYS A 1 108 ? -1.415 7.447 -12.876 1.00 90.19 108 LYS A CA 1
ATOM 853 C C . LYS A 1 108 ? -2.496 7.639 -11.823 1.00 90.19 108 LYS A C 1
ATOM 855 O O . LYS A 1 108 ? -3.678 7.546 -12.166 1.00 90.19 108 LYS A O 1
ATOM 860 N N . VAL A 1 109 ? -2.121 7.923 -10.578 1.00 89.62 109 VAL A N 1
ATOM 861 C CA . VAL A 1 109 ? -3.082 8.195 -9.500 1.00 89.62 109 VAL A CA 1
ATOM 862 C C . VAL A 1 109 ? -3.873 9.468 -9.796 1.00 89.62 109 VAL A C 1
ATOM 864 O O . VAL A 1 109 ? -5.099 9.466 -9.680 1.00 89.62 109 VAL A O 1
ATOM 867 N N . TYR A 1 110 ? -3.201 10.532 -10.236 1.00 87.56 110 TYR A N 1
ATOM 868 C CA . TYR A 1 110 ? -3.843 11.812 -10.525 1.00 87.56 110 TYR A CA 1
ATOM 869 C C . TYR A 1 110 ? -4.821 11.720 -11.705 1.00 87.56 110 TYR A C 1
ATOM 871 O O . TYR A 1 110 ? -5.975 12.143 -11.585 1.00 87.56 110 TYR A O 1
ATOM 879 N N . LEU A 1 111 ? -4.400 11.104 -12.816 1.00 86.19 111 LEU A N 1
ATOM 880 C CA . LEU A 1 111 ? -5.233 10.910 -14.009 1.00 86.19 111 LEU A CA 1
ATOM 881 C C . LEU A 1 111 ? -6.459 10.036 -13.722 1.00 86.19 111 LEU A C 1
ATOM 883 O O . LEU A 1 111 ? -7.539 10.289 -14.254 1.00 86.19 111 LEU A O 1
ATOM 887 N N . ASN A 1 112 ? -6.316 9.030 -12.856 1.00 85.06 112 ASN A N 1
ATOM 888 C CA . ASN A 1 112 ? -7.382 8.074 -12.560 1.00 85.06 112 ASN A CA 1
ATOM 889 C C . ASN A 1 112 ? -8.103 8.341 -11.232 1.00 85.06 112 ASN A C 1
ATOM 891 O O . ASN A 1 112 ? -8.834 7.470 -10.754 1.00 85.06 112 ASN A O 1
ATOM 895 N N . ARG A 1 113 ? -7.975 9.542 -10.647 1.00 81.94 113 ARG A N 1
ATOM 896 C CA . ARG A 1 113 ? -8.555 9.865 -9.327 1.00 81.94 113 ARG A CA 1
ATOM 897 C C . ARG A 1 113 ? -10.054 9.561 -9.228 1.00 81.94 113 ARG A C 1
ATOM 899 O O . ARG A 1 113 ? -10.528 9.116 -8.192 1.00 81.94 113 ARG A O 1
ATOM 906 N N . GLY A 1 114 ? -10.807 9.796 -10.308 1.00 78.19 114 GLY A N 1
ATOM 907 C CA . GLY A 1 114 ? -12.254 9.567 -10.339 1.00 78.19 114 GLY A CA 1
ATOM 908 C C . GLY A 1 114 ? -12.615 8.081 -10.341 1.00 78.19 114 GLY A C 1
ATOM 909 O O . GLY A 1 114 ? -13.587 7.676 -9.708 1.00 78.19 114 GLY A O 1
ATOM 910 N N . ILE A 1 115 ? -11.800 7.259 -11.006 1.00 78.75 115 ILE A N 1
ATOM 911 C CA . ILE A 1 115 ? -11.954 5.801 -11.025 1.00 78.75 115 ILE A CA 1
ATOM 912 C C . ILE A 1 115 ? -11.581 5.236 -9.654 1.00 78.75 115 ILE A C 1
ATOM 914 O O . ILE A 1 115 ? -12.349 4.459 -9.089 1.00 78.75 115 ILE A O 1
ATOM 918 N N . LEU A 1 116 ? -10.463 5.696 -9.084 1.00 79.06 116 LEU A N 1
ATOM 919 C CA . LEU A 1 116 ? -10.032 5.353 -7.728 1.00 79.06 116 LEU A CA 1
ATOM 920 C C . LEU A 1 116 ? -11.107 5.697 -6.696 1.00 79.06 116 LEU A C 1
ATOM 922 O O . LEU A 1 116 ? -11.442 4.849 -5.876 1.00 79.06 116 LEU A O 1
ATOM 926 N N . MET A 1 117 ? -11.716 6.880 -6.780 1.00 80.44 117 MET A N 1
ATOM 927 C CA . MET A 1 117 ? -12.792 7.280 -5.872 1.00 80.44 117 MET A CA 1
ATOM 928 C C . MET A 1 117 ? -14.019 6.374 -5.981 1.00 80.44 117 MET A C 1
ATOM 930 O O . MET A 1 117 ? -14.620 6.028 -4.968 1.00 80.44 117 MET A O 1
ATOM 934 N N . ARG A 1 118 ? -14.372 5.941 -7.196 1.00 74.81 118 ARG A N 1
ATOM 935 C CA . ARG A 1 118 ? -15.527 5.063 -7.417 1.00 74.81 118 ARG A CA 1
ATOM 936 C C . ARG A 1 118 ? -15.277 3.626 -6.957 1.00 74.81 118 ARG A C 1
ATOM 938 O O . ARG A 1 118 ? -16.199 2.997 -6.455 1.00 74.81 118 ARG A O 1
ATOM 945 N N . LEU A 1 119 ? -14.065 3.109 -7.158 1.00 71.50 119 LEU A N 1
ATOM 946 C CA . LEU A 1 119 ? -13.714 1.721 -6.836 1.00 71.50 119 LEU A CA 1
ATOM 947 C C . LEU A 1 119 ? -13.326 1.535 -5.370 1.00 71.50 119 LEU A C 1
ATOM 949 O O . LEU A 1 119 ? -13.703 0.538 -4.768 1.00 71.50 119 LEU A O 1
ATOM 953 N N . SER A 1 120 ? -12.599 2.493 -4.795 1.00 65.50 120 SER A N 1
ATOM 954 C CA . SER A 1 120 ? -12.110 2.399 -3.416 1.00 65.50 120 SER A CA 1
ATOM 955 C C . SER A 1 120 ? -13.010 3.104 -2.402 1.00 65.50 120 SER A C 1
ATOM 957 O O . SER A 1 120 ? -12.789 2.971 -1.204 1.00 65.50 120 SER A O 1
ATOM 959 N N . THR A 1 121 ? -14.024 3.860 -2.846 1.00 74.75 121 THR A N 1
ATOM 960 C CA . THR A 1 121 ? -14.818 4.786 -2.007 1.00 74.75 121 THR A CA 1
ATOM 961 C C . THR A 1 121 ? -13.970 5.817 -1.250 1.00 74.75 121 THR A C 1
ATOM 963 O O . THR A 1 121 ? -14.441 6.444 -0.305 1.00 74.75 121 THR A O 1
ATOM 966 N N . VAL A 1 122 ? -12.722 6.030 -1.683 1.00 75.94 122 VAL A N 1
ATOM 967 C CA . VAL A 1 122 ? -11.791 6.962 -1.049 1.00 75.94 122 VAL A CA 1
ATOM 968 C C . VAL A 1 122 ? -11.611 8.224 -1.884 1.00 75.94 122 VAL A C 1
ATOM 970 O O . VAL A 1 122 ? -11.335 8.170 -3.081 1.00 75.94 122 VAL A O 1
ATOM 973 N N . GLN A 1 123 ? -11.705 9.387 -1.242 1.00 78.94 123 GLN A N 1
ATOM 974 C CA . GLN A 1 123 ? -11.423 10.663 -1.888 1.00 78.94 123 GLN A CA 1
ATOM 975 C C . GLN A 1 123 ? -9.945 11.032 -1.738 1.00 78.94 123 GLN A C 1
ATOM 977 O O . GLN A 1 123 ? -9.475 11.280 -0.635 1.00 78.94 123 GLN A O 1
ATOM 982 N N . ILE A 1 124 ? -9.225 11.114 -2.855 1.00 78.75 124 ILE A N 1
ATOM 983 C CA . ILE A 1 124 ? -7.818 11.530 -2.887 1.00 78.75 124 ILE A CA 1
ATOM 984 C C . ILE A 1 124 ? -7.728 13.054 -3.024 1.00 78.75 124 ILE A C 1
ATOM 986 O O . ILE A 1 124 ? -8.412 13.640 -3.869 1.00 78.75 124 ILE A O 1
ATOM 990 N N . LEU A 1 125 ? -6.892 13.685 -2.198 1.00 77.38 125 LEU A N 1
ATOM 991 C CA . LEU A 1 125 ? -6.597 15.117 -2.269 1.00 77.38 125 LEU A CA 1
ATOM 992 C C . LEU A 1 125 ? -5.488 15.409 -3.299 1.00 77.38 125 LEU A C 1
ATOM 994 O O . LEU A 1 125 ? -4.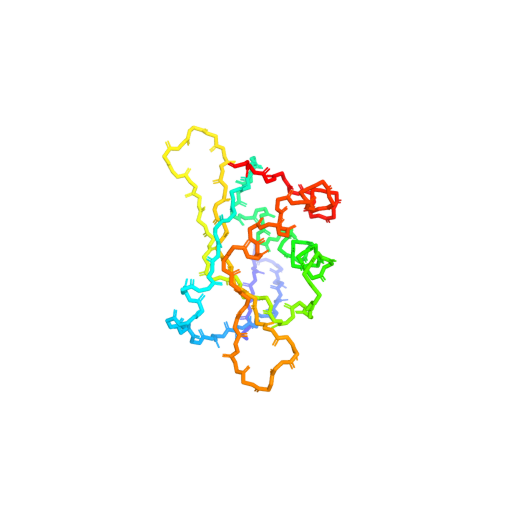623 14.554 -3.504 1.00 77.38 125 LEU A O 1
ATOM 998 N N . PRO A 1 126 ? -5.537 16.582 -3.962 1.00 69.00 126 PRO A N 1
ATOM 999 C CA . PRO A 1 126 ? -4.504 17.026 -4.895 1.00 69.00 126 PRO A CA 1
ATOM 1000 C C . PRO A 1 126 ? -3.168 17.336 -4.210 1.00 69.00 126 PRO A C 1
ATOM 1002 O O . PRO A 1 126 ? -3.176 17.708 -3.011 1.00 69.00 126 PRO A O 1
#

Radius of gyration: 16.59 Å; Cα contacts (8 Å, |Δi|>4): 195; chains: 1; bounding box: 36×37×46 Å

Mean predicted aligned error: 6.47 Å

pLDDT: mean 87.61, std 6.16, range [65.5, 94.94]

Sequence (126 aa):
MEVSVSDGGNEVKAIMQLSVRLITDEMLFNSITVRLNQMTKEAFLSPLLGFFLDGLAAIIPCPKENIFIFSIQDDTDVKSKILNVSFSVRRPDVPKEEYYSPQFLQEKVYLNRGILMRLSTVQILP

Organism: Anoplophora glabripennis (NCBI:txid217634)